Protein AF-A0A554LW97-F1 (afdb_monomer)

Nearest PDB structures (foldseek):
  8uhw-assembly1_A  TM=5.995E-01  e=1.700E+00  Acetivibrio thermocellus DSM 1313
  7yfi-assembly1_D  TM=5.206E-01  e=1.316E+00  Rattus norvegicus
  9ari-assembly1_A  TM=4.790E-01  e=2.837E+00  Rattus norvegicus
  3ua4-assembly1_B  TM=4.456E-01  e=4.441E+00  Caenorhabditis elegans
  7cfy-assembly2_C  TM=2.810E-01  e=2.060E+00  Escherichia coli K-12

Structure (mmCIF, N/CA/C/O backbone):
data_AF-A0A554LW97-F1
#
_entry.id   AF-A0A554LW97-F1
#
loop_
_atom_site.group_PDB
_atom_site.id
_atom_site.type_symbol
_atom_site.label_atom_id
_atom_site.label_alt_id
_atom_site.label_comp_id
_atom_site.label_asym_id
_atom_site.label_entity_id
_atom_site.label_seq_id
_atom_site.pdbx_PDB_ins_code
_atom_site.Cartn_x
_atom_site.Cartn_y
_atom_site.Cartn_z
_atom_site.occupancy
_atom_site.B_iso_or_equiv
_atom_site.auth_seq_id
_atom_site.auth_comp_id
_atom_site.auth_asym_id
_atom_site.auth_atom_id
_atom_site.pdbx_PDB_model_num
ATOM 1 N N . MET A 1 1 ? 2.310 10.491 23.847 1.00 55.28 1 MET A N 1
ATOM 2 C CA . MET A 1 1 ? 1.469 9.329 23.432 1.00 55.28 1 MET A CA 1
ATOM 3 C C . MET A 1 1 ? 0.421 9.757 22.395 1.00 55.28 1 MET A C 1
ATOM 5 O O . MET A 1 1 ? 0.056 10.921 22.386 1.00 55.28 1 MET A O 1
ATOM 9 N N . LEU A 1 2 ? -0.117 8.855 21.552 1.00 64.69 2 LEU A N 1
ATOM 10 C CA . LEU A 1 2 ? -1.216 9.174 20.601 1.00 64.69 2 LEU A CA 1
ATOM 11 C C . LEU A 1 2 ? -2.469 9.752 21.293 1.00 64.69 2 LEU A C 1
ATOM 13 O O . LEU A 1 2 ? -3.159 10.603 20.734 1.00 64.69 2 LEU A O 1
ATOM 17 N N . THR A 1 3 ? -2.704 9.355 22.542 1.00 68.50 3 THR A N 1
ATOM 18 C CA . THR A 1 3 ? -3.753 9.893 23.417 1.00 68.50 3 THR A CA 1
ATOM 19 C C . THR A 1 3 ? -3.614 11.396 23.675 1.00 68.50 3 THR A C 1
ATOM 21 O O . THR A 1 3 ? -4.622 12.094 23.717 1.00 68.50 3 THR A O 1
ATOM 24 N N . GLU A 1 4 ? -2.392 11.934 23.744 1.00 66.50 4 GLU A N 1
ATOM 25 C CA . GLU A 1 4 ? -2.135 13.382 23.885 1.00 66.50 4 GLU A CA 1
ATOM 26 C C . GLU A 1 4 ? -2.508 14.169 22.618 1.00 66.50 4 GLU A C 1
ATOM 28 O O . GLU A 1 4 ? -2.699 15.383 22.657 1.00 66.50 4 GLU A O 1
ATOM 33 N N . LEU A 1 5 ? -2.651 13.482 21.481 1.00 64.06 5 LEU A N 1
ATOM 34 C CA . LEU A 1 5 ? -3.108 14.063 20.218 1.00 64.06 5 LEU A CA 1
ATOM 35 C C . LEU A 1 5 ? -4.629 13.947 20.036 1.00 64.06 5 LEU A C 1
ATOM 37 O O . LEU A 1 5 ? -5.134 14.303 18.973 1.00 64.06 5 LEU A O 1
ATOM 41 N N . GLY A 1 6 ? -5.355 13.469 21.054 1.00 62.66 6 GLY A N 1
ATOM 42 C CA . GLY A 1 6 ? -6.798 13.225 20.987 1.00 62.66 6 GLY A CA 1
ATOM 43 C C . GLY A 1 6 ? -7.167 11.969 20.194 1.00 62.66 6 GLY A C 1
ATOM 4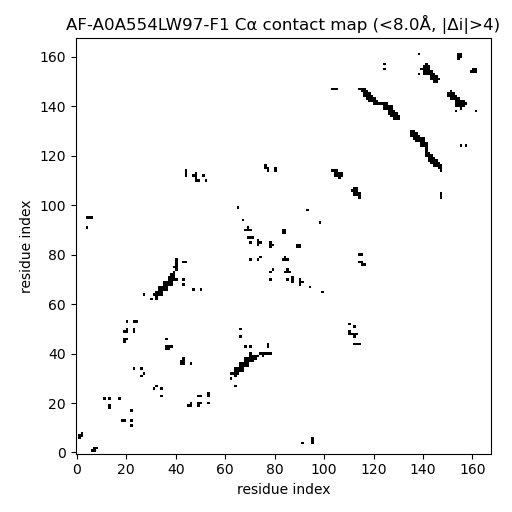4 O O . GLY A 1 6 ? -8.323 11.800 19.814 1.00 62.66 6 GLY A O 1
ATOM 45 N N . ILE A 1 7 ? -6.196 11.090 19.926 1.00 66.94 7 ILE A N 1
ATOM 46 C CA . ILE A 1 7 ? -6.413 9.825 19.226 1.00 66.94 7 ILE A CA 1
ATOM 47 C C . ILE A 1 7 ? -6.597 8.741 20.292 1.00 66.94 7 ILE A C 1
ATOM 49 O O . ILE A 1 7 ? -5.629 8.225 20.851 1.00 66.94 7 ILE A O 1
ATOM 53 N N . ALA A 1 8 ? -7.856 8.431 20.601 1.00 70.12 8 ALA A N 1
ATOM 54 C CA . ALA A 1 8 ? -8.219 7.280 21.421 1.00 70.12 8 ALA A CA 1
ATOM 55 C C . ALA A 1 8 ? -8.218 6.014 20.553 1.00 70.12 8 ALA A C 1
ATOM 57 O O . ALA A 1 8 ? -8.788 6.011 19.461 1.00 70.12 8 ALA A O 1
ATOM 58 N N . GLY A 1 9 ? -7.579 4.944 21.024 1.00 76.50 9 GLY A N 1
ATOM 59 C CA . GLY A 1 9 ? -7.488 3.699 20.271 1.00 76.50 9 GLY A CA 1
ATOM 60 C C . GLY A 1 9 ? -6.812 2.573 21.042 1.00 76.50 9 GLY A C 1
ATOM 61 O O . GLY A 1 9 ? -6.309 2.764 22.148 1.00 76.50 9 GLY A O 1
ATOM 62 N N . GLU A 1 10 ? -6.821 1.395 20.431 1.00 84.81 10 GLU A N 1
ATOM 63 C CA . GLU A 1 10 ? -6.145 0.196 20.917 1.00 84.81 10 GLU A CA 1
ATOM 64 C C . GLU A 1 10 ? -4.812 0.035 20.178 1.00 84.81 10 GLU A C 1
ATOM 66 O O . GLU A 1 10 ? -4.755 0.154 18.953 1.00 84.81 10 GLU A O 1
ATOM 71 N N . THR A 1 11 ? -3.737 -0.250 20.914 1.00 88.19 11 THR A N 1
ATOM 72 C CA . THR A 1 11 ? -2.445 -0.598 20.315 1.00 88.19 11 THR A CA 1
ATOM 73 C C . THR A 1 11 ? -2.316 -2.111 20.275 1.00 88.19 11 THR A C 1
ATOM 75 O O . THR A 1 11 ? -2.359 -2.770 21.313 1.00 88.19 11 THR A O 1
ATOM 78 N N . VAL A 1 12 ? -2.108 -2.656 19.081 1.00 89.38 12 VAL A N 1
ATOM 79 C CA . VAL A 1 12 ? -1.902 -4.089 18.858 1.00 89.38 12 VAL A CA 1
ATOM 80 C C . VAL A 1 12 ? -0.618 -4.312 18.073 1.00 89.38 12 VAL A C 1
ATOM 82 O O . VAL A 1 12 ? -0.265 -3.510 17.212 1.00 89.38 12 VAL A O 1
ATOM 85 N N . ASN A 1 13 ? 0.070 -5.417 18.356 1.00 89.19 13 ASN A N 1
ATOM 86 C CA . ASN A 1 13 ? 1.248 -5.838 17.607 1.00 89.19 13 ASN A CA 1
ATOM 87 C C . ASN A 1 13 ? 0.942 -7.144 16.86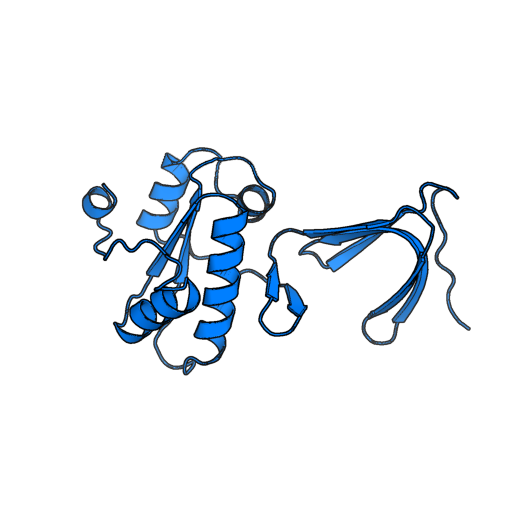3 1.00 89.19 13 ASN A C 1
ATOM 89 O O . ASN A 1 13 ? 0.429 -8.081 17.485 1.00 89.19 13 ASN A O 1
ATOM 93 N N . PRO A 1 14 ? 1.255 -7.240 15.559 1.00 89.25 14 PRO A N 1
ATOM 94 C CA . PRO A 1 14 ? 1.126 -8.492 14.832 1.00 89.25 14 PRO A CA 1
ATOM 95 C C . PRO A 1 14 ? 2.121 -9.527 15.364 1.00 89.25 14 PRO A C 1
ATOM 97 O O . PRO A 1 14 ? 3.234 -9.204 15.777 1.00 89.25 14 PRO A O 1
ATOM 100 N N . SER A 1 15 ? 1.722 -10.791 15.321 1.00 90.25 15 SER A N 1
ATOM 101 C CA . SER A 1 15 ? 2.536 -11.937 15.728 1.00 90.25 15 SER A CA 1
ATOM 102 C C . SER A 1 15 ? 2.237 -13.134 14.821 1.00 90.25 15 SER A C 1
ATOM 104 O O . SER A 1 15 ? 1.254 -13.099 14.081 1.00 90.25 15 SER A O 1
ATOM 106 N N 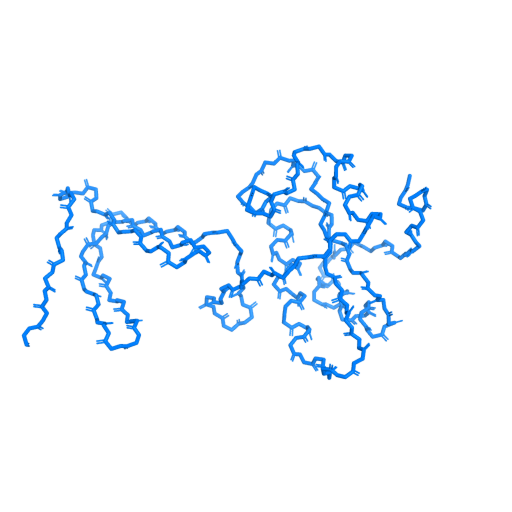. PRO A 1 16 ? 3.018 -14.225 14.873 1.00 84.75 16 PRO A N 1
ATOM 107 C CA . PRO A 1 16 ? 2.676 -15.444 14.138 1.00 84.75 16 PRO A CA 1
ATOM 108 C C . PRO A 1 16 ? 1.274 -15.990 14.459 1.00 84.75 16 PRO A C 1
ATOM 110 O O . PRO A 1 16 ? 0.665 -16.622 13.608 1.00 84.75 16 PRO A O 1
ATOM 113 N N . ALA A 1 17 ? 0.756 -15.720 15.663 1.00 85.88 17 ALA A N 1
ATOM 114 C CA . ALA A 1 17 ? -0.574 -16.144 16.100 1.00 85.88 17 ALA A CA 1
ATOM 115 C C . ALA A 1 17 ? -1.693 -15.132 15.786 1.00 85.88 17 ALA A C 1
ATOM 117 O O . ALA A 1 17 ? -2.861 -15.454 15.976 1.00 85.88 17 ALA A O 1
ATOM 118 N N . ARG A 1 18 ? -1.349 -13.899 15.381 1.00 87.50 18 ARG A N 1
ATOM 119 C CA . ARG A 1 18 ? -2.302 -12.842 15.003 1.00 87.50 18 ARG A CA 1
ATOM 120 C C . ARG A 1 18 ? -1.740 -12.015 13.864 1.00 87.50 18 ARG A C 1
ATOM 122 O O . ARG A 1 18 ? -0.852 -11.179 14.060 1.00 87.50 18 ARG A O 1
ATOM 129 N N . THR A 1 19 ? -2.261 -12.269 12.679 1.00 91.12 19 THR A N 1
ATOM 130 C CA . THR A 1 19 ? -1.820 -11.631 11.445 1.00 91.12 19 THR A CA 1
ATOM 131 C C . THR A 1 19 ? -2.300 -10.183 11.351 1.00 91.12 19 THR A C 1
ATOM 133 O O . THR A 1 19 ? -3.189 -9.738 12.074 1.00 91.12 19 THR A O 1
ATOM 136 N N . VAL A 1 20 ? -1.683 -9.422 10.447 1.00 91.25 20 VAL A N 1
ATOM 137 C CA . VAL A 1 20 ? -2.066 -8.027 10.189 1.00 91.25 20 VAL A CA 1
ATOM 138 C C . VAL A 1 20 ? -3.502 -7.953 9.662 1.00 91.25 20 VAL A C 1
ATOM 140 O O . VAL A 1 20 ? -4.273 -7.117 10.118 1.00 91.25 20 VAL A O 1
ATOM 143 N N . ASP A 1 21 ? -3.872 -8.859 8.760 1.00 89.62 21 ASP A N 1
ATOM 144 C CA . ASP A 1 21 ? -5.208 -8.969 8.175 1.00 89.62 21 ASP A CA 1
ATOM 145 C C . ASP A 1 21 ? -6.290 -9.190 9.243 1.00 89.62 21 ASP A C 1
ATOM 147 O O . ASP A 1 21 ? -7.286 -8.467 9.268 1.00 89.62 21 ASP A O 1
ATOM 151 N N . GLU A 1 22 ? -6.062 -10.115 10.181 1.00 89.38 22 GLU A N 1
ATOM 152 C CA . GLU A 1 22 ? -6.986 -10.379 11.293 1.00 89.38 22 GLU A CA 1
ATOM 153 C C . GLU A 1 22 ? -7.140 -9.167 12.215 1.00 89.38 22 GLU A C 1
ATOM 155 O O . GLU A 1 22 ? -8.254 -8.814 12.597 1.00 89.38 22 GLU A O 1
ATOM 160 N N . LEU A 1 23 ? -6.035 -8.501 12.565 1.00 92.12 23 LEU A N 1
ATOM 161 C CA . LEU A 1 23 ? -6.071 -7.327 13.441 1.00 92.12 23 LEU A CA 1
ATOM 162 C C . LEU A 1 23 ? -6.831 -6.159 12.802 1.00 92.12 23 LEU A C 1
ATOM 164 O O . LEU A 1 23 ? -7.585 -5.467 13.488 1.00 92.12 23 LEU A O 1
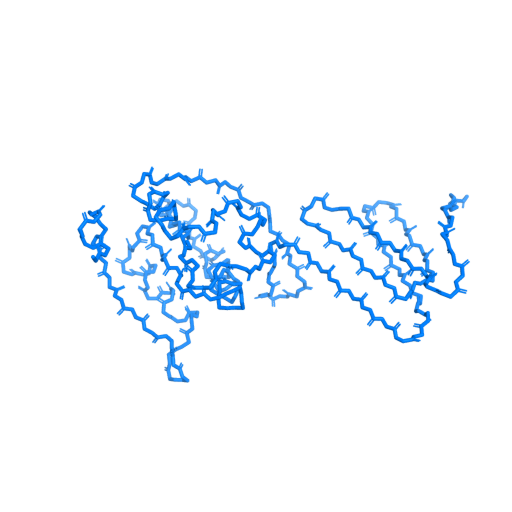ATOM 168 N N . ILE A 1 24 ? -6.663 -5.955 11.493 1.00 90.81 24 ILE A N 1
ATOM 169 C CA . ILE A 1 24 ? -7.415 -4.947 10.741 1.00 90.81 24 ILE A CA 1
ATOM 170 C C . ILE A 1 24 ? -8.900 -5.307 10.697 1.00 90.81 24 ILE A C 1
ATOM 172 O O . ILE A 1 24 ? -9.725 -4.436 10.969 1.00 90.81 24 ILE A O 1
ATOM 176 N N . GLY A 1 25 ? -9.234 -6.569 10.403 1.00 88.81 25 GLY A N 1
ATOM 177 C CA . GLY A 1 25 ? -10.615 -7.060 10.404 1.00 88.81 25 GLY A CA 1
ATOM 178 C C . GLY A 1 25 ? -11.309 -6.803 11.738 1.00 88.81 25 GLY A C 1
ATOM 179 O O . GLY A 1 25 ? -12.335 -6.136 11.774 1.00 88.81 25 GLY A O 1
ATOM 180 N N . ILE A 1 26 ? -10.672 -7.188 12.848 1.00 89.31 26 ILE A N 1
ATOM 181 C CA . ILE A 1 26 ? -11.185 -6.929 14.201 1.00 89.31 26 ILE A CA 1
ATOM 182 C C . ILE A 1 26 ? -11.405 -5.429 14.438 1.00 89.31 26 ILE A C 1
ATOM 184 O O . ILE A 1 26 ? -12.403 -5.039 15.040 1.00 89.31 26 ILE A O 1
ATOM 188 N N . GLY A 1 27 ? -10.473 -4.575 14.007 1.00 88.50 27 GLY A N 1
ATOM 189 C CA . GLY A 1 27 ? -10.601 -3.128 14.182 1.00 88.50 27 GLY A CA 1
ATOM 190 C C . GLY A 1 27 ? -11.777 -2.532 13.405 1.00 88.50 27 GLY A C 1
ATOM 191 O O . GLY A 1 27 ? -12.498 -1.680 13.924 1.00 88.50 27 GLY A O 1
ATOM 192 N N . ILE A 1 28 ? -11.985 -3.007 12.180 1.00 87.31 28 ILE A N 1
ATOM 193 C CA . ILE A 1 28 ? -13.112 -2.626 11.328 1.00 87.31 28 ILE A CA 1
ATOM 194 C C . ILE A 1 28 ? -14.434 -3.116 11.936 1.00 87.31 28 ILE A C 1
ATOM 196 O O . ILE A 1 28 ? -15.352 -2.313 12.093 1.00 87.31 28 ILE A O 1
ATOM 200 N N . ASP A 1 29 ? -14.505 -4.376 12.371 1.00 86.56 29 ASP A N 1
ATOM 201 C CA . ASP A 1 29 ? -15.697 -4.974 12.990 1.00 86.56 29 ASP A CA 1
ATOM 202 C C . ASP A 1 29 ? -16.080 -4.276 14.305 1.00 86.56 29 ASP A C 1
ATOM 204 O O . ASP A 1 29 ? -17.258 -4.077 14.601 1.00 86.56 29 ASP A O 1
ATOM 208 N N . LYS A 1 30 ? -15.082 -3.832 15.081 1.00 87.62 30 LYS A N 1
ATOM 209 C CA . LYS A 1 30 ? -15.273 -2.989 16.275 1.00 87.62 30 LYS A CA 1
ATOM 210 C C . LYS A 1 30 ? -15.775 -1.575 15.948 1.00 87.62 30 LYS A C 1
ATOM 212 O O . LYS A 1 30 ? -16.106 -0.824 16.864 1.00 87.62 30 LYS A O 1
ATOM 217 N N . GLY A 1 31 ? -15.816 -1.186 14.674 1.00 84.88 31 GLY A N 1
ATOM 218 C CA . GLY A 1 31 ? -16.277 0.123 14.225 1.00 84.88 31 GLY A CA 1
ATOM 219 C C . GLY A 1 31 ? -15.231 1.231 14.3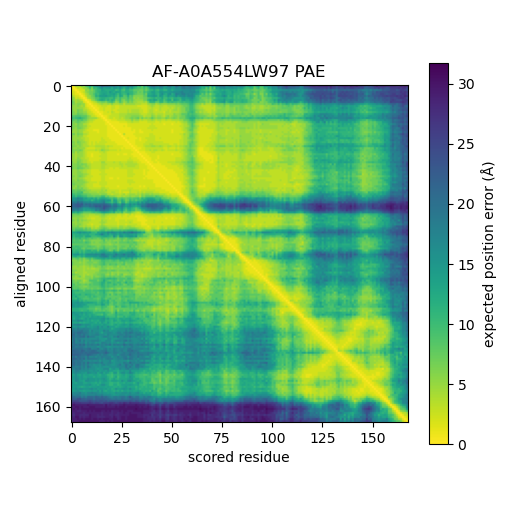42 1.00 84.88 31 GLY A C 1
ATOM 220 O O . GLY A 1 31 ? -15.598 2.405 14.442 1.00 84.88 31 GLY A O 1
ATOM 221 N N . TYR A 1 32 ? -13.932 0.907 14.338 1.00 85.94 32 TYR A N 1
ATOM 222 C CA . TYR A 1 32 ? -12.907 1.947 14.330 1.00 85.94 32 TYR A CA 1
ATOM 223 C C . TYR A 1 32 ? -12.932 2.744 13.024 1.00 85.94 32 TYR A C 1
ATOM 225 O O . TYR A 1 32 ? -12.861 2.206 11.918 1.00 85.94 32 TYR A O 1
ATOM 233 N N . SER A 1 33 ? -12.965 4.073 13.159 1.00 83.44 33 SER A N 1
ATOM 234 C CA . SER A 1 33 ? -12.941 4.990 12.015 1.00 83.44 33 SER A CA 1
ATOM 235 C C . SER A 1 33 ? -11.557 5.120 11.381 1.00 83.44 33 SER A C 1
ATOM 237 O O . SER A 1 33 ? -11.422 5.665 10.288 1.00 83.44 33 SER A O 1
ATOM 239 N N . THR A 1 34 ? -10.503 4.713 12.087 1.00 86.06 34 THR A N 1
ATOM 240 C CA . THR A 1 34 ? -9.118 4.922 11.663 1.00 86.06 34 THR A CA 1
ATOM 241 C C . THR A 1 34 ? -8.254 3.765 12.131 1.00 86.06 34 THR A C 1
ATOM 243 O O . THR A 1 34 ? -8.176 3.493 13.325 1.00 86.06 34 THR A O 1
ATOM 246 N N . ILE A 1 35 ? -7.576 3.124 11.186 1.00 89.44 35 ILE A N 1
ATOM 247 C CA . ILE A 1 35 ? -6.519 2.152 11.452 1.00 89.44 35 ILE A CA 1
ATOM 248 C C . ILE A 1 35 ? -5.189 2.865 11.234 1.00 89.44 35 ILE A C 1
ATOM 250 O O . ILE A 1 35 ? -5.025 3.556 10.232 1.00 89.44 35 ILE A O 1
ATOM 254 N N . VAL A 1 36 ? -4.242 2.729 12.160 1.00 88.69 36 VAL A N 1
ATOM 255 C CA . VAL A 1 36 ? -2.925 3.367 12.046 1.00 88.69 36 VAL A CA 1
ATOM 256 C C . VAL A 1 36 ? -1.843 2.300 12.019 1.00 88.69 36 VAL A C 1
ATOM 258 O O . VAL A 1 36 ? -1.712 1.519 12.956 1.00 88.69 36 VAL A O 1
ATOM 261 N N . ALA A 1 37 ? -1.058 2.281 10.946 1.00 89.38 37 ALA A N 1
ATOM 262 C CA . ALA A 1 37 ? 0.098 1.410 10.802 1.00 89.38 37 ALA A CA 1
ATOM 263 C C . ALA A 1 37 ? 1.361 2.155 11.243 1.00 89.38 37 ALA A C 1
ATOM 265 O O . ALA A 1 37 ? 1.664 3.213 10.694 1.00 89.38 37 ALA A O 1
ATOM 266 N N . ALA A 1 38 ? 2.116 1.603 12.192 1.00 88.06 38 ALA A N 1
ATOM 267 C CA . ALA A 1 38 ? 3.400 2.157 12.614 1.00 88.06 38 ALA A CA 1
ATOM 268 C C . ALA A 1 38 ? 4.535 1.193 12.249 1.00 88.06 38 ALA A C 1
ATOM 270 O O . ALA A 1 38 ? 4.539 0.050 12.698 1.00 88.06 38 ALA A O 1
ATOM 271 N N . GLY A 1 39 ? 5.486 1.617 11.415 1.00 87.25 39 GLY A N 1
ATOM 272 C CA . GLY A 1 39 ? 6.542 0.716 10.948 1.00 87.25 39 GLY A CA 1
ATOM 273 C C . GLY A 1 39 ? 7.433 1.271 9.843 1.00 87.25 39 GLY A C 1
ATOM 274 O O . GLY A 1 39 ? 7.440 2.467 9.567 1.00 87.25 39 GLY A O 1
ATOM 275 N N . ASN A 1 40 ? 8.211 0.379 9.231 1.00 85.81 40 ASN A N 1
ATOM 276 C CA . ASN A 1 40 ? 8.995 0.645 8.021 1.00 85.81 40 ASN A CA 1
ATOM 277 C C . ASN A 1 40 ? 8.167 0.369 6.753 1.00 85.81 40 ASN A C 1
ATOM 279 O O . ASN A 1 40 ? 7.102 -0.241 6.835 1.00 85.81 40 ASN A O 1
ATOM 283 N N . ASP A 1 41 ? 8.680 0.740 5.578 1.00 83.19 41 ASP A N 1
ATOM 284 C CA . ASP A 1 41 ? 8.011 0.541 4.280 1.00 83.19 41 ASP A CA 1
ATOM 285 C C . ASP A 1 41 ? 7.430 -0.864 4.082 1.00 83.19 41 ASP A C 1
ATOM 287 O O . ASP A 1 41 ? 6.300 -1.009 3.620 1.00 83.19 41 ASP A O 1
ATOM 291 N N . HIS A 1 42 ? 8.168 -1.908 4.471 1.00 84.94 42 HIS A N 1
ATOM 292 C CA . HIS A 1 42 ? 7.688 -3.283 4.345 1.00 84.94 42 HIS A CA 1
ATOM 293 C C . HIS A 1 42 ? 6.426 -3.526 5.182 1.00 84.94 42 HIS A C 1
ATOM 295 O O . HIS A 1 42 ? 5.436 -4.067 4.683 1.00 84.94 42 HIS A O 1
ATOM 301 N N . HIS A 1 43 ? 6.443 -3.104 6.449 1.00 88.00 43 HIS A N 1
ATOM 302 C CA . HIS A 1 43 ? 5.292 -3.230 7.332 1.00 88.00 43 HIS A CA 1
ATOM 303 C C . HIS A 1 43 ? 4.118 -2.367 6.855 1.00 88.00 43 HIS A C 1
ATOM 305 O O . HIS A 1 43 ? 2.995 -2.861 6.781 1.00 88.00 43 HIS A O 1
ATOM 311 N N . LEU A 1 44 ? 4.369 -1.113 6.469 1.00 87.50 44 LEU A N 1
ATOM 312 C CA . LEU A 1 44 ? 3.327 -0.208 5.981 1.00 87.50 44 LEU A CA 1
ATOM 313 C C . LEU A 1 44 ? 2.668 -0.755 4.705 1.00 87.50 44 LEU A C 1
ATOM 315 O O . LEU A 1 44 ? 1.442 -0.758 4.622 1.00 87.50 44 LEU A O 1
ATOM 319 N N . ASN A 1 45 ? 3.443 -1.292 3.755 1.00 86.00 45 ASN A N 1
ATOM 320 C CA . ASN A 1 45 ? 2.902 -1.870 2.521 1.00 86.00 45 ASN A CA 1
ATOM 321 C C . ASN A 1 45 ? 2.087 -3.145 2.783 1.00 86.00 45 ASN A C 1
ATOM 323 O O . ASN A 1 45 ? 1.047 -3.362 2.155 1.00 86.00 45 ASN A O 1
ATOM 327 N N . LYS A 1 46 ? 2.526 -3.982 3.735 1.00 88.38 46 LYS A N 1
ATOM 328 C CA . LYS A 1 46 ? 1.767 -5.162 4.168 1.00 88.38 46 LYS A CA 1
ATOM 329 C C . LYS A 1 46 ? 0.429 -4.756 4.784 1.00 88.38 46 LYS A C 1
ATOM 331 O O . LYS A 1 46 ? -0.606 -5.279 4.382 1.00 88.38 46 LYS A O 1
ATOM 336 N N . THR A 1 47 ? 0.444 -3.799 5.709 1.00 90.06 47 THR A N 1
ATOM 337 C CA . THR A 1 47 ? -0.763 -3.290 6.373 1.00 90.06 47 THR A CA 1
ATOM 338 C C . THR A 1 47 ? -1.702 -2.606 5.391 1.00 90.06 47 THR A C 1
ATOM 340 O O . THR A 1 47 ? -2.908 -2.820 5.446 1.00 90.06 47 THR A O 1
ATOM 343 N N . PHE A 1 48 ? -1.160 -1.859 4.433 1.00 88.38 48 PHE A N 1
ATOM 344 C CA . PHE A 1 48 ? -1.928 -1.283 3.339 1.00 88.38 48 PHE A CA 1
ATOM 345 C C . PHE A 1 48 ? -2.601 -2.347 2.467 1.00 88.38 48 PHE A C 1
ATOM 347 O O . PHE A 1 48 ? -3.796 -2.249 2.197 1.00 88.38 48 PHE A O 1
ATOM 354 N N . SER A 1 49 ? -1.861 -3.382 2.060 1.00 87.00 49 SER A N 1
ATOM 355 C CA . SER A 1 49 ? -2.417 -4.468 1.248 1.00 87.00 49 SER A CA 1
ATOM 356 C C . SER A 1 49 ? -3.543 -5.192 1.985 1.00 87.00 49 SER A C 1
ATOM 358 O O . SER A 1 49 ? -4.618 -5.385 1.422 1.00 87.00 49 SER A O 1
ATOM 360 N N . ALA A 1 50 ? -3.319 -5.523 3.258 1.00 88.81 50 ALA A N 1
ATOM 361 C CA . ALA A 1 50 ? -4.314 -6.146 4.123 1.00 88.81 50 ALA A CA 1
ATOM 362 C C . ALA A 1 50 ? -5.560 -5.258 4.285 1.00 88.81 50 ALA A C 1
ATOM 364 O O . ALA A 1 50 ? -6.682 -5.712 4.072 1.00 88.81 50 ALA A O 1
ATOM 365 N N . PHE A 1 51 ? -5.373 -3.962 4.554 1.00 88.56 51 PHE A N 1
ATOM 366 C CA . PHE A 1 51 ? -6.464 -2.993 4.643 1.00 88.56 51 PHE A CA 1
ATOM 367 C C . PHE A 1 51 ? -7.281 -2.919 3.351 1.00 88.56 51 PHE A C 1
ATOM 369 O O . PHE A 1 51 ? -8.508 -2.982 3.401 1.00 88.56 51 PHE A O 1
ATOM 376 N N . ALA A 1 52 ? -6.619 -2.830 2.195 1.00 84.62 52 ALA A N 1
ATOM 377 C CA . ALA A 1 52 ? -7.277 -2.814 0.894 1.00 84.62 52 ALA A CA 1
ATOM 378 C C . ALA A 1 52 ? -8.066 -4.106 0.619 1.00 84.62 52 ALA A C 1
ATOM 380 O O . ALA A 1 52 ? -9.131 -4.046 0.010 1.00 84.62 52 ALA A O 1
ATOM 381 N N . ASN A 1 53 ? -7.587 -5.263 1.079 1.00 84.88 53 ASN A N 1
ATOM 382 C CA . ASN A 1 53 ? -8.289 -6.538 0.913 1.00 84.88 53 ASN A CA 1
ATOM 383 C C . ASN A 1 53 ? -9.528 -6.639 1.798 1.00 84.88 53 ASN A C 1
ATOM 385 O O . ASN A 1 53 ? -10.599 -6.990 1.310 1.00 84.88 53 ASN A O 1
ATOM 389 N N . VAL A 1 54 ? -9.395 -6.302 3.081 1.00 83.31 54 VAL A N 1
ATOM 390 C CA . VAL A 1 54 ? -10.507 -6.367 4.038 1.00 83.31 54 VAL A CA 1
ATOM 391 C C . VAL A 1 54 ? -11.575 -5.328 3.685 1.00 83.31 54 VAL A C 1
ATOM 393 O O . VAL A 1 54 ? -12.763 -5.641 3.655 1.00 83.31 54 VAL A O 1
ATOM 396 N N . SER A 1 55 ? -11.159 -4.115 3.314 1.00 77.25 55 SER A N 1
ATOM 397 C CA . SER A 1 55 ? -12.081 -3.010 3.021 1.00 77.25 55 SER A CA 1
ATOM 398 C C . SER A 1 55 ? -12.874 -3.195 1.726 1.00 77.25 55 SER A C 1
ATOM 400 O O . SER A 1 55 ? -13.964 -2.646 1.606 1.00 77.25 55 SER A O 1
ATOM 402 N N . LYS A 1 56 ? -12.379 -3.984 0.758 1.00 73.12 56 LYS A N 1
ATOM 403 C CA . LYS A 1 56 ? -13.118 -4.304 -0.481 1.00 73.12 56 LYS A CA 1
ATOM 404 C C . LYS A 1 56 ? -14.433 -5.043 -0.229 1.00 73.12 56 LYS A C 1
ATOM 406 O O . LYS A 1 56 ? -15.339 -4.942 -1.048 1.00 73.12 56 LYS A O 1
ATOM 411 N N . ASN A 1 57 ? -14.527 -5.769 0.883 1.00 65.31 57 ASN A N 1
ATOM 412 C CA . ASN A 1 57 ? -15.702 -6.561 1.241 1.00 65.31 57 ASN A CA 1
ATOM 413 C C . ASN A 1 57 ? -16.671 -5.809 2.166 1.00 65.31 57 ASN A C 1
ATOM 415 O O . ASN A 1 57 ? -17.688 -6.372 2.569 1.00 65.31 57 ASN A O 1
ATOM 419 N N . LEU A 1 58 ? -16.374 -4.552 2.513 1.00 62.88 58 LEU A N 1
ATOM 420 C CA . LEU A 1 58 ? -17.249 -3.751 3.359 1.00 62.88 58 LEU A CA 1
ATOM 421 C C . LEU A 1 58 ? -18.416 -3.168 2.549 1.00 62.88 58 LEU A C 1
ATOM 423 O O . LEU A 1 58 ? -18.200 -2.632 1.457 1.00 62.88 58 LEU A O 1
ATOM 427 N N . PRO A 1 59 ? -19.653 -3.204 3.079 1.00 52.59 59 PRO A N 1
ATOM 428 C CA . PRO A 1 59 ? -20.767 -2.512 2.459 1.00 52.59 59 PRO A CA 1
ATOM 429 C C . PRO A 1 59 ? -20.461 -1.014 2.380 1.00 52.59 59 PRO A C 1
ATOM 431 O O . PRO A 1 59 ? -20.178 -0.351 3.375 1.00 52.59 59 PRO A O 1
ATOM 434 N N . THR A 1 60 ? -20.550 -0.469 1.167 1.00 52.72 60 THR A N 1
ATOM 435 C CA . THR A 1 60 ? -20.212 0.920 0.804 1.00 52.72 60 THR A CA 1
ATOM 436 C C . THR A 1 60 ? -21.066 1.968 1.538 1.00 52.72 60 THR A C 1
ATOM 438 O O . THR A 1 60 ? -20.806 3.169 1.452 1.00 52.72 60 THR A O 1
ATOM 441 N N . ALA A 1 61 ? -22.091 1.529 2.269 1.00 42.88 61 ALA A N 1
ATOM 442 C CA . ALA A 1 61 ? -23.038 2.360 2.988 1.00 42.88 61 ALA A CA 1
ATOM 443 C C . ALA A 1 61 ? -22.624 2.542 4.461 1.00 42.88 61 ALA A C 1
ATOM 445 O O . ALA A 1 61 ? -23.086 1.830 5.346 1.00 42.88 61 ALA A O 1
ATOM 446 N N . GLY A 1 62 ? -21.780 3.544 4.731 1.00 50.28 62 GLY A N 1
ATOM 447 C CA . GLY A 1 62 ? -21.765 4.230 6.033 1.00 50.28 62 GLY A CA 1
ATOM 448 C C . GLY A 1 62 ? -20.469 4.180 6.846 1.00 50.28 62 GLY A C 1
ATOM 449 O O . GLY A 1 62 ? -20.218 5.118 7.600 1.00 50.28 62 GLY A O 1
ATOM 450 N N . GLN A 1 63 ? -19.604 3.178 6.672 1.00 57.47 63 GLN A N 1
ATOM 451 C CA . GLN A 1 63 ? -18.313 3.112 7.373 1.00 57.47 63 GLN A CA 1
ATOM 452 C C . GLN A 1 63 ? -17.153 3.436 6.429 1.00 57.47 63 GLN A C 1
ATOM 454 O O . GLN A 1 63 ? -16.623 2.581 5.727 1.00 57.47 63 GLN A O 1
ATOM 459 N N . LYS A 1 64 ? -16.732 4.706 6.425 1.00 71.56 64 LYS A N 1
ATOM 460 C CA . LYS A 1 64 ? -15.446 5.108 5.843 1.00 71.56 64 LYS A CA 1
ATOM 461 C C . LYS A 1 64 ? -14.356 4.947 6.898 1.00 71.56 64 LYS A C 1
ATOM 463 O O . LYS A 1 64 ? -14.013 5.908 7.586 1.00 71.56 64 LYS A O 1
ATOM 468 N N . THR A 1 65 ? -13.830 3.735 7.043 1.00 83.00 65 THR A N 1
ATOM 469 C CA . THR A 1 65 ? -12.577 3.538 7.777 1.00 83.00 65 THR A CA 1
ATOM 470 C C . THR A 1 65 ? -11.433 4.071 6.921 1.00 83.00 65 THR A C 1
ATOM 472 O O . THR A 1 65 ? -11.373 3.810 5.722 1.00 83.00 65 THR A O 1
ATOM 475 N N . VAL A 1 66 ? -10.537 4.851 7.522 1.00 84.94 66 VAL A N 1
ATOM 476 C CA . VAL A 1 66 ? -9.344 5.375 6.844 1.00 84.94 66 VAL A CA 1
ATOM 477 C C . VAL A 1 66 ? -8.083 4.711 7.384 1.00 84.94 66 VAL A C 1
ATOM 479 O O . VAL A 1 66 ? -8.029 4.318 8.551 1.00 84.94 66 VAL A O 1
ATOM 482 N N . LEU A 1 67 ? -7.057 4.616 6.541 1.00 87.06 67 LEU A N 1
ATOM 483 C CA . LEU A 1 67 ? -5.741 4.120 6.925 1.00 87.06 67 LEU A CA 1
ATOM 484 C C . LEU A 1 67 ? -4.777 5.294 7.122 1.00 87.06 67 LEU A C 1
ATOM 486 O O . LEU A 1 67 ? -4.639 6.153 6.253 1.00 87.06 67 LEU A O 1
ATOM 490 N N . GLY A 1 68 ? -4.114 5.321 8.271 1.00 86.44 68 GLY A N 1
ATOM 491 C CA . GLY A 1 68 ? -3.036 6.244 8.599 1.00 86.44 68 GLY A CA 1
ATOM 492 C C . GLY A 1 68 ? -1.698 5.523 8.730 1.00 86.44 68 GLY A C 1
ATOM 493 O O . GLY A 1 68 ? -1.650 4.330 9.030 1.00 86.44 68 GLY A O 1
ATOM 494 N N . PHE A 1 69 ? -0.605 6.261 8.548 1.00 85.44 69 PHE A N 1
ATOM 495 C CA . PHE A 1 69 ? 0.752 5.727 8.633 1.00 85.44 69 PHE A CA 1
ATOM 496 C C . PHE A 1 69 ? 1.610 6.551 9.600 1.00 85.44 69 PHE A C 1
ATOM 498 O O . PHE A 1 69 ? 1.522 7.778 9.632 1.00 85.44 69 PHE A O 1
ATOM 505 N N . ILE A 1 70 ? 2.448 5.862 10.373 1.00 85.38 70 ILE A N 1
ATOM 506 C CA . ILE A 1 70 ? 3.495 6.429 11.225 1.00 85.38 70 ILE A CA 1
ATOM 507 C C . ILE A 1 70 ? 4.816 5.749 10.837 1.00 85.38 70 ILE A C 1
ATOM 509 O O . ILE A 1 70 ? 5.050 4.598 11.221 1.00 85.38 70 ILE A O 1
ATOM 513 N N . PRO A 1 71 ? 5.689 6.410 10.065 1.00 82.62 71 PRO A N 1
ATOM 514 C CA . PRO A 1 71 ? 6.984 5.840 9.729 1.00 82.62 71 PRO A CA 1
ATOM 515 C C . PRO A 1 71 ? 7.894 5.823 10.964 1.00 82.62 71 PRO A C 1
ATOM 517 O O . PRO A 1 71 ? 8.110 6.856 11.592 1.00 82.62 71 PRO A O 1
ATOM 520 N N . ILE A 1 72 ? 8.423 4.648 11.323 1.00 81.44 72 ILE A N 1
ATOM 521 C CA . ILE A 1 72 ? 9.379 4.496 12.442 1.00 81.44 72 ILE A CA 1
ATOM 522 C C . ILE A 1 72 ? 10.823 4.699 11.965 1.00 81.44 72 ILE A C 1
ATOM 524 O O . ILE A 1 72 ? 11.648 5.212 12.712 1.00 81.44 72 ILE A O 1
ATOM 528 N N . ASN A 1 73 ? 11.111 4.348 10.710 1.00 74.44 73 ASN A N 1
ATOM 529 C CA . ASN A 1 73 ? 12.346 4.717 10.026 1.00 74.44 73 ASN A CA 1
ATOM 530 C C . ASN A 1 73 ? 11.974 5.519 8.779 1.00 74.44 73 ASN A C 1
ATOM 532 O O . ASN A 1 73 ? 11.462 4.932 7.822 1.00 74.44 73 ASN A O 1
ATOM 536 N N . PRO A 1 74 ? 12.170 6.844 8.800 1.00 63.84 74 PRO A N 1
ATOM 537 C CA . PRO A 1 74 ? 11.909 7.680 7.650 1.00 63.84 74 PRO A CA 1
ATOM 538 C C . PRO A 1 74 ? 12.999 7.376 6.608 1.00 63.84 74 PRO A C 1
ATOM 540 O O . PRO A 1 74 ? 14.192 7.559 6.844 1.00 63.84 74 PRO A O 1
ATOM 543 N N . GLY A 1 75 ? 12.585 6.761 5.503 1.00 63.31 75 GLY A N 1
ATOM 544 C CA . GLY A 1 75 ? 13.477 6.260 4.464 1.00 63.31 75 GLY A CA 1
ATOM 545 C C . GLY A 1 75 ? 12.806 5.119 3.718 1.00 63.31 75 GLY A C 1
ATOM 546 O O . GLY A 1 75 ? 12.770 3.988 4.202 1.00 63.31 75 GLY A O 1
ATOM 547 N N . GLY A 1 76 ? 12.232 5.422 2.556 1.00 71.38 76 GLY A N 1
ATOM 548 C CA . GLY A 1 76 ? 11.493 4.429 1.795 1.00 71.38 76 GLY A CA 1
ATOM 549 C C . GLY A 1 76 ? 10.597 5.030 0.721 1.00 71.38 76 GLY A C 1
ATOM 550 O O . GLY A 1 76 ? 10.007 6.099 0.892 1.00 71.38 76 GLY A O 1
ATOM 551 N N . ALA A 1 77 ? 10.481 4.311 -0.394 1.00 74.56 77 ALA A N 1
ATOM 552 C CA . ALA A 1 77 ? 9.715 4.741 -1.554 1.00 74.56 77 ALA A CA 1
ATOM 553 C C . ALA A 1 77 ? 8.228 4.954 -1.230 1.00 74.56 77 ALA A C 1
ATOM 555 O O . ALA A 1 77 ? 7.583 5.789 -1.862 1.00 74.56 77 ALA A O 1
ATOM 556 N N . MET A 1 78 ? 7.660 4.217 -0.268 1.00 76.12 78 MET A N 1
ATOM 557 C CA . MET A 1 78 ? 6.258 4.375 0.126 1.00 76.12 78 MET A CA 1
ATOM 558 C C . MET A 1 78 ? 6.030 5.685 0.885 1.00 76.12 78 MET A C 1
ATOM 560 O O . MET A 1 78 ? 5.086 6.408 0.570 1.00 76.12 78 MET A O 1
ATOM 564 N N . ILE A 1 79 ? 6.902 6.012 1.842 1.00 76.69 79 ILE A N 1
ATOM 565 C CA . ILE A 1 79 ? 6.838 7.264 2.613 1.00 76.69 79 ILE A CA 1
ATOM 566 C C . ILE A 1 79 ? 6.969 8.471 1.678 1.00 76.69 79 ILE A C 1
ATOM 568 O O . ILE A 1 79 ? 6.141 9.385 1.742 1.00 76.69 79 ILE A O 1
ATOM 572 N N . ASP A 1 80 ? 7.936 8.419 0.756 1.00 76.62 80 ASP A N 1
ATOM 573 C CA . ASP A 1 80 ? 8.164 9.473 -0.237 1.00 76.62 80 ASP A CA 1
ATOM 574 C C . ASP A 1 80 ? 6.961 9.633 -1.178 1.00 76.62 80 ASP A C 1
ATOM 576 O O . ASP A 1 80 ? 6.505 10.749 -1.426 1.00 76.62 80 ASP A O 1
ATOM 580 N N . THR A 1 81 ? 6.385 8.520 -1.650 1.00 74.00 81 THR A N 1
ATOM 581 C CA . THR A 1 81 ? 5.205 8.537 -2.538 1.00 74.00 81 THR A CA 1
ATOM 582 C C . THR A 1 81 ? 3.982 9.141 -1.853 1.00 74.00 81 THR A C 1
ATOM 584 O O . THR A 1 81 ? 3.212 9.879 -2.466 1.00 74.00 81 THR A O 1
ATOM 587 N N . LEU A 1 82 ? 3.788 8.838 -0.571 1.00 73.56 82 LEU A N 1
ATOM 588 C CA . LEU A 1 82 ? 2.659 9.350 0.199 1.00 73.56 82 LEU A CA 1
ATOM 589 C C . LEU A 1 82 ? 2.867 10.806 0.652 1.00 73.56 82 LEU A C 1
ATOM 591 O O . LEU A 1 82 ? 1.924 11.452 1.119 1.00 73.56 82 LEU A O 1
ATOM 595 N N . GLY A 1 83 ? 4.083 11.342 0.498 1.00 68.75 83 GLY A N 1
ATOM 596 C CA . GLY A 1 83 ? 4.442 12.692 0.919 1.00 68.75 83 GLY A CA 1
ATOM 597 C C . GLY A 1 83 ? 4.386 12.872 2.436 1.00 68.75 83 GLY A C 1
ATOM 598 O O . GLY A 1 83 ? 4.190 13.994 2.913 1.00 68.75 83 GLY A O 1
ATOM 599 N N . TYR A 1 84 ? 4.512 11.781 3.200 1.00 69.69 84 TYR A N 1
ATOM 600 C CA . TYR A 1 84 ? 4.720 11.883 4.639 1.00 69.69 84 TYR A CA 1
ATOM 601 C C . TYR A 1 84 ? 6.147 12.378 4.844 1.00 69.69 84 TYR A C 1
ATOM 603 O O . TYR A 1 84 ? 7.101 11.782 4.353 1.00 69.69 84 TYR A O 1
ATOM 611 N N . GLY A 1 85 ? 6.288 13.518 5.519 1.00 61.03 85 GLY A N 1
ATOM 612 C CA . GLY A 1 85 ? 7.604 14.052 5.833 1.00 61.03 85 GLY A CA 1
ATOM 613 C C . GLY A 1 85 ? 8.428 13.017 6.596 1.00 61.03 85 GLY A C 1
ATOM 614 O O . GLY A 1 85 ? 7.890 12.229 7.372 1.00 61.03 85 GLY A O 1
ATOM 615 N N . GLN A 1 86 ? 9.743 13.073 6.416 1.00 66.25 86 GLN A N 1
ATOM 616 C CA . GLN A 1 86 ? 10.711 12.250 7.147 1.00 66.25 86 GLN A CA 1
ATOM 617 C C . GLN A 1 86 ? 10.688 12.535 8.674 1.00 66.25 86 GLN A C 1
ATOM 619 O O . GLN A 1 86 ? 11.358 11.872 9.455 1.00 66.25 86 GLN A O 1
ATOM 624 N N . ASP A 1 87 ? 9.899 13.522 9.109 1.00 71.50 87 ASP A N 1
ATOM 625 C CA . ASP A 1 87 ? 9.682 13.904 10.498 1.00 71.50 87 ASP A CA 1
ATOM 626 C C . ASP A 1 87 ? 8.399 13.265 11.063 1.00 71.50 87 ASP A C 1
ATOM 628 O O . ASP A 1 87 ? 7.277 13.477 10.580 1.00 71.50 87 ASP A O 1
ATOM 632 N N . LEU A 1 88 ? 8.574 12.516 12.152 1.00 76.56 88 LEU A N 1
ATOM 633 C CA . LEU A 1 88 ? 7.506 11.910 12.942 1.00 76.56 88 LEU A CA 1
ATOM 634 C C . LEU A 1 88 ? 6.441 12.938 13.363 1.00 76.56 88 LEU A C 1
ATOM 636 O O . LEU A 1 88 ? 5.246 12.638 13.340 1.00 76.56 88 LEU A O 1
ATOM 640 N N . THR A 1 89 ? 6.849 14.166 13.685 1.00 77.38 89 THR A N 1
ATOM 641 C CA . THR A 1 89 ? 5.965 15.259 14.118 1.00 77.38 89 THR A CA 1
ATOM 642 C C . THR A 1 89 ? 4.946 15.617 13.039 1.00 77.38 89 THR A C 1
ATOM 644 O O . THR A 1 89 ? 3.762 15.811 13.326 1.00 77.38 89 THR A O 1
ATOM 647 N N . VAL A 1 90 ? 5.376 15.641 11.774 1.00 75.38 90 VAL A N 1
ATOM 648 C CA . VAL A 1 90 ? 4.511 15.933 10.622 1.00 75.38 90 VAL A CA 1
ATOM 649 C C . VAL A 1 90 ? 3.488 14.816 10.419 1.00 75.38 90 VAL A C 1
ATOM 651 O O . VAL A 1 90 ? 2.310 15.088 10.177 1.00 75.38 90 VAL A O 1
ATOM 654 N N . SER A 1 91 ? 3.912 13.561 10.572 1.00 75.75 91 SER A N 1
ATOM 655 C CA . SER A 1 91 ? 3.026 12.395 10.463 1.00 75.75 91 SER A CA 1
ATOM 656 C C . SER A 1 91 ? 1.952 12.400 11.556 1.00 75.75 91 SER A C 1
ATOM 658 O O . SER A 1 91 ? 0.763 12.241 11.270 1.00 75.75 91 SER A O 1
ATOM 660 N N . LEU A 1 92 ? 2.344 12.697 12.796 1.00 78.19 92 LEU A N 1
ATOM 661 C CA . LEU A 1 92 ? 1.428 12.836 13.929 1.00 78.19 92 LEU A CA 1
ATOM 662 C C . LEU A 1 92 ? 0.448 14.007 13.755 1.00 78.19 92 LEU A C 1
ATOM 664 O O . LEU A 1 92 ? -0.742 13.867 14.044 1.00 78.19 92 LEU A O 1
ATOM 668 N N . ALA A 1 93 ? 0.910 15.143 13.227 1.00 77.25 93 ALA A N 1
ATOM 669 C CA . ALA A 1 93 ? 0.043 16.274 12.912 1.00 77.25 93 ALA A CA 1
ATOM 670 C C . ALA A 1 93 ? -0.978 15.921 11.817 1.00 77.25 93 ALA A C 1
ATOM 672 O O . ALA A 1 93 ? -2.161 16.237 11.945 1.00 77.25 93 ALA A O 1
ATOM 673 N N . ASN A 1 94 ? -0.556 15.224 10.758 1.00 77.88 94 ASN A N 1
ATOM 674 C CA . ASN A 1 94 ? -1.455 14.793 9.686 1.00 77.88 94 ASN A CA 1
ATOM 675 C C . ASN A 1 94 ? -2.548 13.837 10.191 1.00 77.88 94 ASN A C 1
ATOM 677 O O . ASN A 1 94 ? -3.699 13.967 9.764 1.00 77.88 94 ASN A O 1
ATOM 681 N N . LEU A 1 95 ? -2.213 12.940 11.128 1.00 79.31 95 LEU A N 1
ATOM 682 C CA . LEU A 1 95 ? -3.186 12.080 11.808 1.00 79.31 95 LEU A CA 1
ATOM 683 C C . LEU A 1 95 ? -4.170 12.895 12.653 1.00 79.31 95 LEU A C 1
ATOM 685 O O . LEU A 1 95 ? -5.381 12.727 12.510 1.00 79.31 95 LEU A O 1
ATOM 689 N N . LYS A 1 96 ? -3.668 13.823 13.479 1.00 78.50 96 LYS A N 1
ATOM 690 C CA . LYS A 1 96 ? -4.498 14.689 14.333 1.00 78.50 96 LYS A CA 1
ATOM 691 C C . LYS A 1 96 ? -5.508 15.505 13.523 1.00 78.50 96 LYS A C 1
ATOM 693 O O . LYS A 1 96 ? -6.671 15.595 13.901 1.00 78.50 96 LYS A O 1
ATOM 698 N N . PHE A 1 97 ? -5.079 16.080 12.399 1.00 77.75 97 PHE A N 1
ATOM 699 C CA . PHE A 1 97 ? -5.931 16.916 11.548 1.00 77.75 97 PHE A CA 1
ATOM 700 C C . PHE A 1 97 ? -6.745 16.133 10.511 1.00 77.75 97 PHE A C 1
ATOM 702 O O . PHE A 1 97 ? -7.420 16.758 9.697 1.00 77.75 97 PHE A O 1
ATOM 709 N N . ARG A 1 98 ? -6.682 14.790 10.516 1.00 74.62 98 ARG A N 1
ATOM 710 C CA . ARG A 1 98 ? -7.386 13.913 9.563 1.00 74.62 98 ARG A CA 1
ATOM 711 C C . ARG A 1 98 ? -7.277 14.408 8.117 1.00 74.62 98 ARG A C 1
ATOM 713 O O . ARG A 1 98 ? -8.277 14.532 7.411 1.00 74.62 98 ARG A O 1
ATOM 720 N N . LYS A 1 99 ? -6.058 14.710 7.662 1.00 74.50 99 LYS A N 1
ATOM 721 C CA . LYS A 1 99 ? -5.823 15.102 6.264 1.00 74.50 99 LYS A CA 1
ATOM 722 C C . LYS A 1 99 ? -5.979 13.880 5.355 1.00 74.50 99 LYS A C 1
ATOM 724 O O . LYS A 1 99 ? -5.014 13.165 5.104 1.00 74.50 99 LYS A O 1
ATOM 729 N N . ILE A 1 100 ? -7.206 13.629 4.908 1.00 77.19 100 ILE A N 1
ATOM 730 C CA . ILE A 1 100 ? -7.562 12.484 4.066 1.00 77.19 100 ILE A CA 1
ATOM 731 C C . ILE A 1 100 ? -7.236 12.804 2.605 1.00 77.19 100 ILE A C 1
ATOM 733 O O . ILE A 1 100 ? -7.498 13.908 2.125 1.00 77.19 100 ILE A O 1
ATOM 737 N N . ARG A 1 101 ? -6.656 11.829 1.905 1.00 74.50 101 ARG A N 1
ATOM 738 C CA . ARG A 1 101 ? -6.414 11.860 0.462 1.00 74.50 101 ARG A CA 1
ATOM 739 C C . ARG A 1 101 ? -6.806 10.515 -0.126 1.00 74.50 101 ARG A C 1
ATOM 741 O O . ARG A 1 101 ? -6.537 9.484 0.489 1.00 74.50 101 ARG A O 1
ATOM 748 N N . ASP A 1 102 ? -7.385 10.550 -1.316 1.00 74.00 102 ASP A N 1
ATOM 749 C CA . ASP A 1 102 ? -7.622 9.348 -2.103 1.00 74.00 102 ASP A CA 1
ATOM 750 C C . ASP A 1 102 ? -6.354 9.007 -2.892 1.00 74.00 102 ASP A C 1
ATOM 752 O O . ASP A 1 102 ? -5.689 9.891 -3.440 1.00 74.00 102 ASP A O 1
ATOM 756 N N . PHE A 1 103 ? -6.011 7.721 -2.940 1.00 72.00 103 PHE A N 1
ATOM 757 C CA . PHE A 1 103 ? -4.857 7.219 -3.677 1.00 72.00 103 PHE A CA 1
ATOM 758 C C . PHE A 1 103 ? -5.294 6.114 -4.629 1.00 72.00 103 PHE A C 1
ATOM 760 O O . PHE A 1 103 ? -6.015 5.194 -4.241 1.00 72.00 103 PHE A O 1
ATOM 767 N N . ASN A 1 104 ? -4.808 6.187 -5.866 1.00 72.69 104 ASN A N 1
ATOM 768 C CA . ASN A 1 104 ? -4.913 5.069 -6.790 1.00 72.69 104 ASN A CA 1
ATOM 769 C C . ASN A 1 104 ? -3.927 3.980 -6.371 1.00 72.69 104 ASN A C 1
ATOM 771 O O . ASN A 1 104 ? -2.789 4.260 -5.992 1.00 72.69 104 ASN A O 1
ATOM 775 N N . VAL A 1 105 ? -4.383 2.737 -6.450 1.00 74.19 105 VAL A N 1
ATOM 776 C CA . VAL A 1 105 ? -3.648 1.568 -5.979 1.00 74.19 105 VAL A CA 1
ATOM 777 C C . VAL A 1 105 ? -3.463 0.613 -7.137 1.00 74.19 105 VAL A C 1
ATOM 779 O O . VAL A 1 105 ? -4.405 0.377 -7.892 1.00 74.19 105 VAL A O 1
ATOM 782 N N . MET A 1 106 ? -2.273 0.034 -7.255 1.00 75.06 106 MET A N 1
ATOM 783 C CA . MET A 1 106 ? -2.032 -1.025 -8.222 1.00 75.06 106 MET A CA 1
ATOM 784 C C . MET A 1 106 ? -2.079 -2.401 -7.560 1.00 75.06 106 MET A C 1
ATOM 786 O O . MET A 1 106 ? -1.569 -2.600 -6.456 1.00 75.06 106 MET A O 1
ATOM 790 N N . THR A 1 107 ? -2.679 -3.355 -8.269 1.00 77.00 107 THR A N 1
ATOM 791 C CA . THR A 1 107 ? -2.788 -4.761 -7.870 1.00 77.00 107 THR A CA 1
ATOM 792 C C . THR A 1 107 ? -1.889 -5.601 -8.776 1.00 77.00 107 THR A C 1
ATOM 794 O O . THR A 1 107 ? -2.028 -5.538 -9.994 1.00 77.00 107 THR A O 1
ATOM 797 N N . ILE A 1 108 ? -0.963 -6.368 -8.190 1.00 75.62 108 ILE A N 1
ATOM 798 C CA . ILE A 1 108 ? -0.037 -7.250 -8.938 1.00 75.62 108 ILE A CA 1
ATOM 799 C C . ILE A 1 108 ? -0.626 -8.652 -9.063 1.00 75.62 108 ILE A C 1
ATOM 801 O O . ILE A 1 108 ? -0.622 -9.259 -10.125 1.00 75.62 108 ILE A O 1
ATOM 805 N N . GLU A 1 109 ? -1.146 -9.152 -7.949 1.00 72.62 109 GLU A N 1
ATOM 806 C CA . GLU A 1 109 ? -1.789 -10.453 -7.815 1.00 72.62 109 GLU A CA 1
ATOM 807 C C . GLU A 1 109 ? -3.048 -10.271 -6.965 1.00 72.62 109 GLU A C 1
ATOM 809 O O . GLU A 1 109 ? -3.150 -9.274 -6.235 1.00 72.62 109 GLU A O 1
ATOM 814 N N . PRO A 1 110 ? -3.996 -11.226 -6.990 1.00 75.25 110 PRO A N 1
ATOM 815 C CA . PRO A 1 110 ? -5.064 -11.258 -6.004 1.00 75.25 110 PRO A CA 1
ATOM 816 C C . PRO A 1 110 ? -4.486 -11.046 -4.602 1.00 75.25 110 PRO A C 1
ATOM 818 O O . PRO A 1 110 ? -3.569 -11.745 -4.176 1.00 75.25 110 PRO A O 1
ATOM 821 N N . ASN A 1 111 ? -5.004 -10.039 -3.904 1.00 72.44 111 ASN A N 1
ATOM 822 C CA . ASN A 1 111 ? -4.612 -9.661 -2.547 1.00 72.44 111 ASN A CA 1
ATOM 823 C C . ASN A 1 111 ? -3.216 -9.031 -2.352 1.00 72.44 111 ASN A C 1
ATOM 825 O O . ASN A 1 111 ? -2.858 -8.739 -1.210 1.00 72.44 111 ASN A O 1
ATOM 829 N N . LYS A 1 112 ? -2.450 -8.751 -3.417 1.00 75.88 112 LYS A N 1
ATOM 830 C CA . LYS A 1 112 ? -1.165 -8.033 -3.327 1.00 75.88 112 LYS A CA 1
ATOM 831 C C . LYS A 1 112 ? -1.236 -6.674 -4.010 1.00 75.88 112 LYS A C 1
ATOM 833 O O . LYS A 1 112 ? -1.429 -6.589 -5.225 1.00 75.88 112 LYS A O 1
ATOM 838 N N . HIS A 1 113 ? -1.011 -5.623 -3.224 1.00 80.06 113 HIS A N 1
ATOM 839 C CA . HIS A 1 113 ? -1.096 -4.235 -3.670 1.00 80.06 113 HIS A CA 1
ATOM 840 C C . HIS A 1 113 ? 0.209 -3.486 -3.417 1.00 80.06 113 HIS A C 1
ATOM 842 O O . HIS A 1 113 ? 1.004 -3.860 -2.552 1.00 80.06 113 HIS A O 1
ATOM 848 N N . PHE A 1 114 ? 0.427 -2.414 -4.172 1.00 75.81 114 PHE A N 1
ATOM 849 C CA . PHE A 1 114 ? 1.550 -1.507 -3.961 1.00 75.81 114 PHE A CA 1
ATOM 850 C C . PHE A 1 114 ? 1.176 -0.069 -4.330 1.00 75.81 114 PHE A C 1
ATOM 852 O O . PHE A 1 114 ? 0.282 0.173 -5.146 1.00 75.81 114 PHE A O 1
ATOM 859 N N . LEU A 1 115 ? 1.874 0.880 -3.702 1.00 72.94 115 LEU A N 1
ATOM 860 C CA . LEU A 1 115 ? 1.641 2.320 -3.854 1.00 72.94 115 LEU A CA 1
ATOM 861 C C . LEU A 1 115 ? 2.765 3.055 -4.587 1.00 72.94 115 LEU A C 1
ATOM 863 O O . LEU A 1 115 ? 2.495 4.066 -5.222 1.00 72.94 115 LEU A O 1
ATOM 867 N N . SER A 1 116 ? 4.010 2.583 -4.494 1.00 73.06 116 SER A N 1
ATOM 868 C CA . SER A 1 116 ? 5.183 3.316 -4.983 1.00 73.06 116 SER A CA 1
ATOM 869 C C . SER A 1 116 ? 5.521 2.977 -6.438 1.00 73.06 116 SER A C 1
ATOM 871 O O . SER A 1 116 ? 5.135 3.688 -7.367 1.00 73.06 116 SER A O 1
ATOM 873 N N . GLN A 1 117 ? 6.240 1.878 -6.649 1.00 75.31 117 GLN A N 1
ATOM 874 C CA . GLN A 1 117 ? 6.655 1.407 -7.964 1.00 75.31 117 GLN A CA 1
ATOM 875 C C . GLN A 1 117 ? 6.956 -0.093 -7.943 1.00 75.31 117 GLN A C 1
ATOM 877 O O . GLN A 1 117 ? 7.413 -0.628 -6.933 1.00 75.31 117 GLN A O 1
ATOM 882 N N . ILE A 1 118 ? 6.754 -0.756 -9.079 1.00 76.94 118 ILE A N 1
ATOM 883 C CA . ILE A 1 118 ? 7.365 -2.054 -9.367 1.00 76.94 118 ILE A CA 1
ATOM 884 C C . ILE A 1 118 ? 8.693 -1.786 -10.049 1.00 76.94 118 ILE A C 1
ATOM 886 O O . ILE A 1 118 ? 8.745 -1.054 -11.039 1.00 76.94 118 ILE A O 1
ATOM 890 N N . GLN A 1 119 ? 9.739 -2.436 -9.554 1.00 81.50 119 GLN A N 1
ATOM 891 C CA . GLN A 1 119 ? 11.012 -2.539 -10.241 1.00 81.50 119 GLN A CA 1
ATOM 892 C C . GLN A 1 119 ? 11.358 -4.015 -10.415 1.00 81.50 119 GLN A C 1
ATOM 894 O O . GLN A 1 119 ? 11.343 -4.784 -9.456 1.00 81.50 119 GLN A O 1
ATOM 899 N N . MET A 1 120 ? 11.660 -4.402 -11.647 1.00 83.12 120 MET A N 1
ATOM 900 C CA . MET A 1 120 ? 12.148 -5.730 -11.990 1.00 83.12 120 MET A CA 1
ATOM 901 C C . MET A 1 120 ? 13.457 -5.570 -12.749 1.00 83.12 120 MET A C 1
ATOM 903 O O . MET A 1 120 ? 13.501 -4.835 -13.730 1.00 83.12 120 MET A O 1
ATOM 907 N N . SER A 1 121 ? 14.489 -6.286 -12.311 1.00 86.56 121 SER A N 1
ATOM 908 C CA . SER A 1 121 ? 15.791 -6.348 -12.972 1.00 86.56 121 SER A CA 1
ATOM 909 C C . SER A 1 121 ? 16.159 -7.811 -13.176 1.00 86.56 121 SER A C 1
ATOM 911 O O . SER A 1 121 ? 16.132 -8.605 -12.234 1.00 86.56 121 SER A O 1
ATOM 913 N N . VAL A 1 122 ? 16.481 -8.177 -14.411 1.00 85.81 122 VAL A N 1
ATOM 914 C CA . VAL A 1 122 ? 16.854 -9.538 -14.800 1.00 85.81 122 VAL A CA 1
ATOM 915 C C . VAL A 1 122 ? 18.224 -9.544 -15.464 1.00 85.81 122 VAL A C 1
ATOM 917 O O . VAL A 1 122 ? 18.573 -8.654 -16.233 1.00 85.81 122 VAL A O 1
ATOM 920 N N . ALA A 1 123 ? 19.009 -10.586 -15.184 1.00 84.62 123 ALA A N 1
ATOM 921 C CA . ALA A 1 123 ? 20.396 -10.688 -15.643 1.00 84.62 123 ALA A CA 1
ATOM 922 C C . ALA A 1 123 ? 20.549 -10.897 -17.161 1.00 84.62 123 ALA A C 1
ATOM 924 O O . ALA A 1 123 ? 21.650 -10.783 -17.690 1.00 84.62 123 ALA A O 1
ATOM 925 N N . ARG A 1 124 ? 19.474 -11.270 -17.863 1.00 86.00 124 ARG A N 1
ATOM 926 C CA . ARG A 1 124 ? 19.464 -11.485 -19.315 1.00 86.00 124 ARG A CA 1
ATOM 927 C C . ARG A 1 124 ? 18.243 -10.791 -19.914 1.00 86.00 124 ARG A C 1
ATOM 929 O O . ARG A 1 124 ? 17.198 -10.820 -19.267 1.00 86.00 124 ARG A O 1
ATOM 936 N N . PRO A 1 125 ? 18.335 -10.224 -21.132 1.00 84.31 125 PRO A N 1
ATOM 937 C CA . PRO A 1 125 ? 17.186 -9.621 -21.798 1.00 84.31 125 PRO A CA 1
ATOM 938 C C . PRO A 1 125 ? 16.012 -10.598 -21.896 1.00 84.31 125 PRO A C 1
ATOM 940 O O . PRO A 1 125 ? 16.144 -11.673 -22.485 1.00 84.31 125 PRO A O 1
ATOM 943 N N . ILE A 1 126 ? 14.865 -10.211 -21.345 1.00 86.62 126 ILE A N 1
ATOM 944 C CA . ILE A 1 126 ? 13.608 -10.952 -21.462 1.00 86.62 126 ILE A CA 1
ATOM 945 C C . ILE A 1 126 ? 12.679 -10.250 -22.443 1.00 86.62 126 ILE A C 1
ATOM 947 O O . ILE A 1 126 ? 12.682 -9.020 -22.558 1.00 86.62 126 ILE A O 1
ATOM 951 N N . LYS A 1 127 ? 11.859 -11.040 -23.140 1.00 85.38 127 LYS A N 1
ATOM 952 C CA . LYS A 1 127 ? 10.771 -10.507 -23.953 1.00 85.38 127 LYS A CA 1
ATOM 953 C C . LYS A 1 127 ? 9.633 -10.097 -23.025 1.00 85.38 127 LYS A C 1
ATOM 955 O O . LYS A 1 127 ? 8.992 -10.948 -22.417 1.00 85.38 127 LYS A O 1
ATOM 960 N N . LEU A 1 128 ? 9.381 -8.799 -22.943 1.00 81.00 128 LEU A N 1
ATOM 961 C CA . LEU A 1 128 ? 8.218 -8.240 -22.276 1.00 81.00 128 LEU A CA 1
ATOM 962 C C . LEU A 1 128 ? 7.103 -8.039 -23.288 1.00 81.00 128 LEU A C 1
ATOM 964 O O . LEU A 1 128 ? 7.319 -7.475 -24.363 1.00 81.00 128 LEU A O 1
ATOM 968 N N . VAL A 1 129 ? 5.914 -8.495 -22.913 1.00 83.38 129 VAL A N 1
ATOM 969 C CA . VAL A 1 129 ? 4.673 -8.241 -23.635 1.00 83.38 129 VAL A CA 1
ATOM 970 C C . VAL A 1 129 ? 3.742 -7.532 -22.664 1.00 83.38 129 VAL A C 1
ATOM 972 O O . VAL A 1 129 ? 3.372 -8.097 -21.639 1.00 83.38 129 VAL A O 1
ATOM 975 N N . GLY A 1 130 ? 3.424 -6.278 -22.961 1.00 77.44 130 GLY A N 1
ATOM 976 C CA . GLY A 1 130 ? 2.447 -5.483 -22.227 1.00 77.44 130 GLY A CA 1
ATOM 977 C C . GLY A 1 130 ? 1.227 -5.225 -23.096 1.00 77.44 130 GLY A C 1
ATOM 978 O O . GLY A 1 130 ? 1.364 -4.975 -24.292 1.00 77.44 130 GLY A O 1
ATOM 979 N N . GLU A 1 131 ? 0.045 -5.260 -22.498 1.00 79.8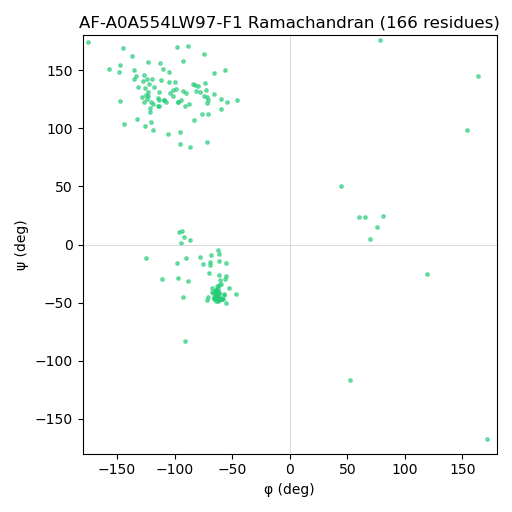8 131 GLU A N 1
ATOM 980 C CA . GLU A 1 131 ? -1.206 -4.904 -23.161 1.00 79.88 131 GLU A CA 1
ATOM 981 C C . GLU A 1 131 ? -1.887 -3.795 -22.362 1.00 79.88 131 GLU A C 1
ATOM 983 O O . GLU A 1 131 ? -2.066 -3.909 -21.149 1.00 79.88 131 GLU A O 1
ATOM 988 N N . ILE A 1 132 ? -2.204 -2.687 -23.031 1.00 75.06 132 ILE A N 1
ATOM 989 C CA . ILE A 1 132 ? -2.907 -1.545 -22.443 1.00 75.06 132 ILE A CA 1
ATOM 990 C C . ILE A 1 132 ? -4.029 -1.161 -23.403 1.00 75.06 132 ILE A C 1
ATOM 992 O O . ILE A 1 132 ? -3.776 -0.587 -24.465 1.00 75.06 132 ILE A O 1
ATOM 996 N N . ASN A 1 133 ? -5.276 -1.442 -23.024 1.00 80.56 133 ASN A N 1
ATOM 997 C CA . ASN A 1 133 ? -6.445 -1.284 -23.893 1.00 80.56 133 ASN A CA 1
ATOM 998 C C . ASN A 1 133 ? -6.226 -2.020 -25.230 1.00 80.56 133 ASN A C 1
ATOM 1000 O O . ASN A 1 133 ? -6.034 -3.226 -25.239 1.00 80.56 133 ASN A O 1
ATOM 1004 N N . ASN A 1 134 ? -6.186 -1.289 -26.347 1.00 81.62 134 ASN A N 1
ATOM 1005 C CA . ASN A 1 134 ? -5.976 -1.846 -27.686 1.00 81.62 134 ASN A CA 1
ATOM 1006 C C . ASN A 1 134 ? -4.508 -1.775 -28.145 1.00 81.62 134 ASN A C 1
ATOM 1008 O O . ASN A 1 134 ? -4.217 -1.964 -29.326 1.00 81.62 134 ASN A O 1
ATOM 1012 N N . PHE A 1 135 ? -3.581 -1.437 -27.248 1.00 72.25 135 PHE A N 1
ATOM 1013 C CA . PHE A 1 135 ? -2.160 -1.346 -27.559 1.00 72.25 135 PHE A CA 1
ATOM 1014 C C . PHE A 1 135 ? -1.420 -2.557 -27.017 1.00 72.25 135 PHE A C 1
ATOM 1016 O O . PHE A 1 135 ? -1.513 -2.877 -25.834 1.00 72.25 135 PHE A O 1
ATOM 1023 N N . LYS A 1 136 ? -0.6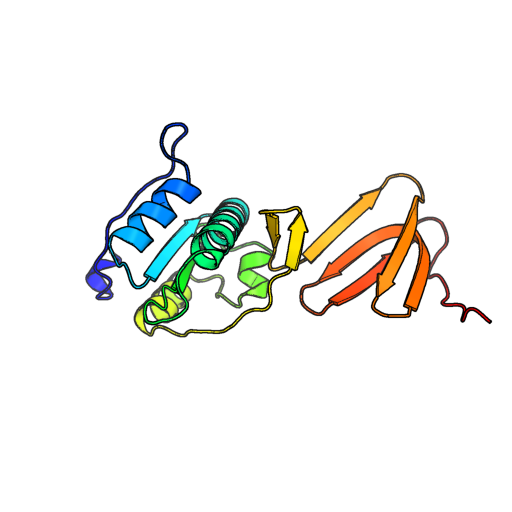13 -3.171 -27.883 1.00 82.00 136 LYS A N 1
ATOM 1024 C CA . LYS A 1 136 ? 0.333 -4.218 -27.517 1.00 82.00 136 LYS A CA 1
ATOM 1025 C C . LYS A 1 136 ? 1.748 -3.665 -27.617 1.00 82.00 136 LYS A C 1
ATOM 1027 O O . LYS A 1 136 ? 2.149 -3.154 -28.660 1.00 82.00 136 LYS A O 1
ATOM 1032 N N . ILE A 1 137 ? 2.494 -3.761 -26.530 1.00 78.50 137 ILE A N 1
ATOM 1033 C CA . ILE A 1 137 ? 3.895 -3.369 -26.445 1.00 78.50 137 ILE A CA 1
ATOM 1034 C C . ILE A 1 137 ? 4.709 -4.653 -26.371 1.00 78.50 137 ILE A C 1
ATOM 1036 O O . ILE A 1 137 ? 4.513 -5.459 -25.465 1.00 78.50 137 ILE A O 1
ATOM 1040 N N . GLU A 1 138 ? 5.634 -4.839 -27.307 1.00 82.62 138 GLU A N 1
ATOM 1041 C CA . GLU A 1 138 ? 6.613 -5.923 -27.262 1.00 82.62 138 GLU A CA 1
ATOM 1042 C C . GLU A 1 138 ? 8.018 -5.323 -27.251 1.00 82.62 138 GLU A C 1
ATOM 1044 O O . GLU A 1 138 ? 8.378 -4.562 -28.148 1.00 82.62 138 GLU A O 1
ATOM 1049 N N . ALA A 1 139 ? 8.815 -5.647 -26.234 1.00 83.62 139 ALA A N 1
ATOM 1050 C CA . ALA A 1 139 ? 10.171 -5.127 -26.102 1.00 83.62 139 ALA A CA 1
ATOM 1051 C C . ALA A 1 139 ? 11.093 -6.134 -25.411 1.00 83.62 139 ALA A C 1
ATOM 1053 O O . ALA A 1 139 ? 10.669 -6.896 -24.546 1.00 83.62 139 ALA A O 1
ATOM 1054 N N . MET A 1 140 ? 12.374 -6.112 -25.774 1.00 85.25 140 MET A N 1
ATOM 1055 C CA . MET A 1 140 ? 13.420 -6.825 -25.041 1.00 85.25 140 MET A CA 1
ATOM 1056 C C . MET A 1 140 ? 13.996 -5.892 -23.981 1.00 85.25 140 MET A C 1
ATOM 1058 O O . MET A 1 140 ? 14.563 -4.853 -24.334 1.00 85.25 140 MET A O 1
ATOM 1062 N N . ALA A 1 141 ? 13.883 -6.264 -22.710 1.00 85.56 141 ALA A N 1
ATOM 1063 C CA . ALA A 1 141 ? 14.343 -5.448 -21.592 1.00 85.56 141 ALA A CA 1
ATOM 1064 C C . ALA A 1 141 ? 15.098 -6.287 -20.559 1.00 85.56 141 ALA A C 1
ATOM 1066 O O . ALA A 1 141 ? 14.829 -7.474 -20.382 1.00 85.56 141 ALA A O 1
ATOM 1067 N N . THR A 1 142 ? 16.044 -5.652 -19.881 1.00 87.62 142 THR A N 1
ATOM 1068 C CA . THR A 1 142 ? 16.675 -6.159 -18.657 1.00 87.62 142 THR A CA 1
ATOM 1069 C C . THR A 1 142 ? 16.032 -5.558 -17.421 1.00 87.62 142 THR A C 1
ATOM 1071 O O . THR A 1 142 ? 15.997 -6.206 -16.382 1.00 87.62 142 THR A O 1
ATOM 1074 N N . ASP A 1 143 ? 15.494 -4.343 -17.539 1.00 86.00 143 ASP A N 1
ATOM 1075 C CA . ASP A 1 143 ? 14.913 -3.613 -16.423 1.00 86.00 143 ASP A CA 1
ATOM 1076 C C . ASP A 1 143 ? 13.541 -3.064 -16.801 1.00 86.00 143 ASP A C 1
ATOM 1078 O O . ASP A 1 143 ? 13.347 -2.488 -17.877 1.00 86.00 143 ASP A O 1
ATOM 1082 N N . LEU A 1 144 ? 12.591 -3.229 -15.888 1.00 85.50 144 LEU A N 1
ATOM 1083 C CA . LEU A 1 144 ? 11.247 -2.678 -15.958 1.00 85.50 144 LEU A CA 1
ATOM 1084 C C . LEU A 1 144 ? 11.005 -1.841 -14.709 1.00 85.50 144 LEU A C 1
ATOM 1086 O O . LEU A 1 144 ? 11.228 -2.305 -13.590 1.00 85.50 144 LEU A O 1
ATOM 1090 N N . VAL A 1 145 ? 10.499 -0.627 -14.908 1.00 84.12 145 VAL A N 1
ATOM 1091 C CA . VAL A 1 145 ? 9.982 0.222 -13.836 1.00 84.12 145 VAL A CA 1
ATOM 1092 C C . VAL A 1 145 ? 8.566 0.651 -14.196 1.00 84.12 145 VAL A C 1
ATOM 1094 O O . VAL A 1 145 ? 8.360 1.261 -15.243 1.00 84.12 145 VAL A O 1
ATOM 1097 N N . LEU A 1 146 ? 7.598 0.349 -13.334 1.00 81.25 146 LEU A N 1
ATOM 1098 C CA . LEU A 1 146 ? 6.218 0.823 -13.444 1.00 81.25 146 LEU A CA 1
ATOM 1099 C C . LEU A 1 146 ? 5.861 1.594 -12.175 1.00 81.25 146 LEU A C 1
ATOM 1101 O O . LEU A 1 146 ? 5.863 1.023 -11.086 1.00 81.25 146 LEU A O 1
ATOM 1105 N N . ASN A 1 147 ? 5.558 2.883 -12.304 1.00 78.12 147 ASN A N 1
ATOM 1106 C CA . ASN A 1 147 ? 5.181 3.724 -11.166 1.00 78.12 147 ASN A CA 1
ATOM 1107 C C . ASN A 1 147 ? 3.655 3.877 -11.028 1.00 78.12 147 ASN A C 1
ATOM 1109 O O . ASN A 1 147 ? 2.899 3.542 -11.940 1.00 78.12 147 ASN A O 1
ATOM 1113 N N . SER A 1 148 ? 3.210 4.444 -9.902 1.00 70.12 148 SER A N 1
ATOM 1114 C CA . SER A 1 148 ? 1.801 4.772 -9.593 1.00 70.12 148 SER A CA 1
ATOM 1115 C C . SER A 1 148 ? 1.084 5.671 -10.608 1.00 70.12 148 SER A C 1
ATOM 1117 O O . SER A 1 148 ? -0.143 5.722 -10.615 1.00 70.12 148 SER A O 1
ATOM 1119 N N . GLN A 1 149 ? 1.820 6.345 -11.494 1.00 72.81 149 GLN A N 1
ATOM 1120 C CA . GLN A 1 149 ? 1.277 7.181 -12.570 1.00 72.81 149 GLN A CA 1
ATOM 1121 C C . GLN A 1 149 ? 1.119 6.419 -13.894 1.00 72.81 149 GLN A C 1
ATOM 1123 O O . GLN A 1 149 ? 0.896 7.040 -14.931 1.00 72.81 149 GLN A O 1
ATOM 1128 N N . MET A 1 150 ? 1.251 5.087 -13.877 1.00 73.31 150 MET A N 1
ATOM 1129 C CA . MET A 1 150 ? 1.207 4.223 -15.063 1.00 73.31 150 MET A CA 1
ATOM 1130 C C . MET A 1 150 ? 2.304 4.536 -16.091 1.00 73.31 150 MET A C 1
ATOM 1132 O O . MET A 1 150 ? 2.178 4.215 -17.274 1.00 73.31 150 MET A O 1
ATOM 1136 N N . VAL A 1 151 ? 3.412 5.137 -15.651 1.00 79.69 151 VAL A N 1
ATOM 1137 C CA . VAL A 1 151 ? 4.583 5.344 -16.503 1.00 79.69 151 VAL A CA 1
ATOM 1138 C C . VAL A 1 151 ? 5.409 4.065 -16.489 1.00 79.69 151 VAL A C 1
ATOM 1140 O O . VAL A 1 151 ? 6.071 3.751 -15.498 1.00 79.69 151 VAL A O 1
ATOM 1143 N N . LEU A 1 152 ? 5.370 3.338 -17.606 1.00 80.75 152 LEU A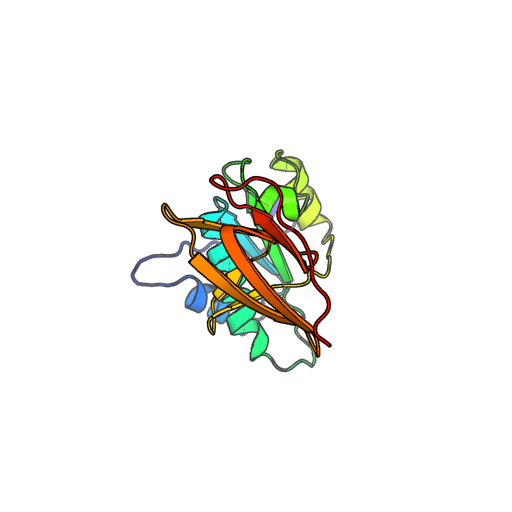 N 1
ATOM 1144 C CA . LEU A 1 152 ? 6.214 2.176 -17.856 1.00 80.75 152 LEU A CA 1
ATOM 1145 C C . LEU A 1 152 ? 7.539 2.622 -18.484 1.00 80.75 152 LEU A C 1
ATOM 1147 O O . LEU A 1 152 ? 7.557 3.209 -19.566 1.00 80.75 152 LEU A O 1
ATOM 1151 N N . LYS A 1 153 ? 8.655 2.307 -17.827 1.00 84.06 153 LYS A N 1
ATOM 1152 C CA . LYS A 1 153 ? 10.004 2.478 -18.371 1.00 84.06 153 LYS A CA 1
ATOM 1153 C C . LYS A 1 153 ? 10.637 1.112 -18.567 1.00 84.06 153 LYS A C 1
ATOM 1155 O O . LYS A 1 153 ? 10.715 0.322 -17.628 1.00 84.06 153 LYS A O 1
ATOM 1160 N N . LEU A 1 154 ? 11.079 0.853 -19.791 1.00 83.06 154 LEU A N 1
ATOM 1161 C CA . LEU A 1 154 ? 11.779 -0.367 -20.168 1.00 83.06 154 LEU A CA 1
ATOM 1162 C C . LEU A 1 154 ? 13.201 -0.001 -20.564 1.00 83.06 154 LEU A C 1
ATOM 1164 O O . LEU A 1 154 ? 13.400 0.843 -21.438 1.00 83.06 154 LEU A O 1
ATOM 1168 N N . TYR A 1 155 ? 14.175 -0.652 -19.944 1.00 81.50 155 TYR A N 1
ATOM 1169 C CA . TYR A 1 155 ? 15.580 -0.476 -20.277 1.00 81.50 155 TYR A CA 1
ATOM 1170 C C . TYR A 1 155 ? 16.167 -1.802 -20.720 1.00 81.50 155 TYR A C 1
ATOM 1172 O O . TYR A 1 155 ? 15.847 -2.863 -20.185 1.00 81.50 155 TYR A O 1
ATOM 1180 N N . ASN A 1 156 ? 17.052 -1.733 -21.704 1.00 78.69 156 ASN A N 1
ATOM 1181 C CA . ASN A 1 156 ? 17.909 -2.843 -22.063 1.00 78.69 156 ASN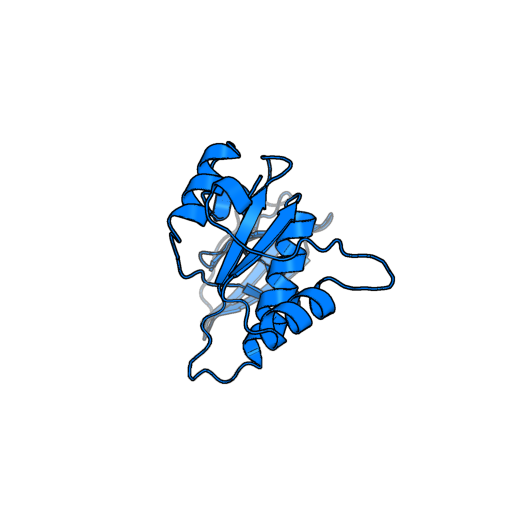 A CA 1
ATOM 1182 C C . ASN A 1 156 ? 19.351 -2.394 -21.868 1.00 78.69 156 ASN A C 1
ATOM 1184 O O . ASN A 1 156 ? 19.923 -1.714 -22.722 1.00 78.69 156 ASN A O 1
ATOM 1188 N N . SER A 1 157 ? 19.919 -2.771 -20.725 1.00 71.56 157 SER A N 1
ATOM 1189 C CA . SER A 1 157 ? 21.290 -2.423 -20.345 1.00 71.56 157 SER A CA 1
ATOM 1190 C C . SER A 1 157 ? 22.344 -2.979 -21.311 1.00 71.56 157 SER A C 1
ATOM 1192 O O . SER A 1 157 ? 23.477 -2.506 -21.308 1.00 71.56 157 SER A O 1
ATOM 1194 N N . HIS A 1 158 ? 21.970 -3.917 -22.189 1.00 68.06 158 HIS A N 1
ATOM 1195 C CA . HIS A 1 158 ? 22.857 -4.499 -23.194 1.00 68.06 158 HIS A CA 1
ATOM 1196 C C . HIS A 1 158 ? 22.745 -3.879 -24.595 1.00 68.06 158 HIS A C 1
ATOM 1198 O O . HIS A 1 158 ? 23.628 -4.123 -25.412 1.00 68.06 158 HIS A O 1
ATOM 1204 N N . ILE A 1 159 ? 21.682 -3.125 -24.912 1.00 62.94 159 ILE A N 1
ATOM 1205 C CA . ILE A 1 159 ? 21.391 -2.690 -26.300 1.00 62.94 159 ILE A CA 1
ATOM 1206 C C . ILE A 1 159 ? 21.246 -1.157 -26.438 1.00 62.94 159 ILE A C 1
ATOM 1208 O O . ILE A 1 159 ? 21.312 -0.628 -27.544 1.00 62.94 159 ILE A O 1
ATOM 1212 N N . GLY A 1 160 ? 21.155 -0.402 -25.337 1.00 54.22 160 GLY A N 1
ATOM 1213 C CA . GLY A 1 160 ? 20.884 1.042 -25.390 1.00 54.22 160 GLY A CA 1
ATOM 1214 C C . GLY A 1 160 ? 19.396 1.354 -25.632 1.00 54.22 160 GLY A C 1
ATOM 1215 O O . GLY A 1 160 ? 18.575 0.447 -25.758 1.00 54.22 160 GLY A O 1
ATOM 1216 N N . ASN A 1 161 ? 19.017 2.641 -25.615 1.00 44.53 161 ASN A N 1
ATOM 1217 C CA . ASN A 1 161 ? 17.610 3.085 -25.597 1.00 44.53 161 ASN A CA 1
ATOM 1218 C C . ASN A 1 161 ? 16.812 2.580 -26.825 1.00 44.53 161 ASN A C 1
ATOM 1220 O O . ASN A 1 161 ? 17.107 2.963 -27.957 1.00 44.53 161 ASN A O 1
ATOM 1224 N N . ASN A 1 162 ? 15.789 1.746 -26.586 1.00 54.53 162 ASN A N 1
ATOM 1225 C CA . ASN A 1 162 ? 15.012 1.039 -27.614 1.00 54.53 162 ASN A CA 1
ATOM 1226 C C . ASN A 1 162 ? 13.739 1.777 -28.074 1.00 54.53 162 ASN A C 1
ATOM 1228 O O . ASN A 1 162 ? 13.186 2.629 -27.382 1.00 54.53 162 ASN A O 1
ATOM 1232 N N . TRP A 1 163 ? 13.298 1.411 -29.280 1.00 47.75 163 TRP A N 1
ATOM 1233 C CA . TRP A 1 163 ? 12.417 2.158 -30.182 1.00 47.75 163 TRP A CA 1
ATOM 1234 C C . TRP A 1 163 ? 10.984 1.592 -30.201 1.00 47.75 163 TRP A C 1
ATOM 1236 O O . TRP A 1 163 ? 10.798 0.378 -30.248 1.00 47.75 163 TRP A O 1
ATOM 1246 N N . LEU A 1 164 ? 9.969 2.462 -30.225 1.00 43.16 164 LEU A N 1
ATOM 1247 C CA . LEU A 1 164 ? 8.568 2.094 -30.486 1.00 43.16 164 LEU A CA 1
ATOM 1248 C C . LEU A 1 164 ? 8.357 1.873 -31.995 1.00 43.16 164 LEU A C 1
ATOM 1250 O O . LEU A 1 164 ? 8.713 2.735 -32.798 1.00 43.16 164 LEU A O 1
ATOM 1254 N N . ARG A 1 165 ? 7.728 0.759 -32.396 1.00 45.88 165 ARG A N 1
ATOM 1255 C CA . ARG A 1 165 ? 7.174 0.576 -33.751 1.00 45.88 165 ARG A CA 1
ATOM 1256 C C . ARG A 1 165 ? 5.662 0.388 -33.676 1.00 45.88 165 ARG A C 1
ATOM 1258 O O . ARG A 1 165 ? 5.164 -0.353 -32.838 1.00 45.88 165 ARG A O 1
ATOM 1265 N N . ARG A 1 166 ? 4.949 1.076 -34.568 1.00 28.17 166 ARG A N 1
ATOM 1266 C CA . ARG A 1 166 ? 3.504 0.942 -34.775 1.00 28.17 166 ARG A CA 1
ATOM 1267 C C . ARG A 1 166 ? 3.245 -0.371 -35.519 1.00 28.17 166 ARG A C 1
ATOM 1269 O O . ARG A 1 166 ? 3.865 -0.587 -36.558 1.00 28.17 166 ARG A O 1
ATOM 1276 N N . SER A 1 167 ? 2.360 -1.221 -35.005 1.00 38.94 167 SER A N 1
ATOM 1277 C CA . SER A 1 167 ? 1.863 -2.361 -35.781 1.00 38.94 167 SER A CA 1
ATOM 1278 C C . SER A 1 167 ? 0.933 -1.850 -36.879 1.00 38.94 167 SER A C 1
ATOM 1280 O O . SER A 1 167 ? 0.028 -1.059 -36.595 1.00 38.94 167 SER A O 1
ATOM 1282 N N . CYS A 1 168 ? 1.220 -2.256 -38.115 1.00 36.91 168 CYS A N 1
ATOM 1283 C CA . CYS A 1 168 ? 0.316 -2.147 -39.256 1.00 36.91 168 CYS A CA 1
ATOM 1284 C C . CYS A 1 168 ? -0.765 -3.226 -39.170 1.00 36.91 168 CYS A C 1
ATOM 1286 O O . CYS A 1 168 ? -0.434 -4.330 -38.678 1.00 36.91 168 CYS A O 1
#

Solvent-accessible surface area (backbone atoms only — not comparable to full-atom values): 10481 Å² total; per-residue (Å²): 110,61,59,80,61,73,48,82,82,85,90,83,79,71,47,98,92,40,47,61,50,57,55,49,48,52,39,51,76,75,62,45,57,63,49,73,43,74,30,40,52,70,54,44,45,49,47,49,21,34,48,57,52,58,54,69,74,50,70,90,81,81,74,77,60,44,82,46,66,41,62,72,50,65,74,44,63,49,44,60,65,70,65,49,56,75,43,59,68,54,31,53,48,41,60,62,68,63,73,80,79,92,75,81,72,48,72,84,49,95,76,40,48,53,65,36,65,51,76,48,78,48,100,56,75,39,82,45,78,48,77,56,93,96,43,76,46,77,47,70,25,24,32,41,38,38,38,71,83,73,52,73,45,75,38,25,90,88,76,52,96,79,82,93,78,84,85,131

Secondary structure (DSSP, 8-state):
-GGGGT--------BTTB-HHHHHHHHHHTT-SEEEEEE-HHHHHHHHHHHHHHHTTS-TTT---EEEEEESS--SHHHHHHT--SSHHHHHHHHHTT-------EEEETTEEESSEEEEEEEEEEEEEEEETTEEEEEEEEEEEEETT--EEEE-TTT-S-------

pLDDT: mean 76.94, std 12.05, range [28.17, 92.12]

InterPro domains:
  IPR016064 NAD kinase/diacylglycerol kinase-like domain superfamily [SSF111331] (2-115)
  IPR017438 Inorganic polyphosphate/ATP-NAD kinase, N-terminal [G3DSA:3.40.50.10330] (1-114)

Organism: NCBI:txid2017146

Foldseek 3Di:
DLVVLVDDDDDDDADPVHHLLNVLLVCVVVQPQEDEFEEAPVRLQLNVLSNVQNVVPDDPPDRNRYYAYQYPQQDDQQCVLVVPDRDSVSSSVCVSVVVDDDADWDDPDVSHIDAFKDKAAAPAFDWDWDDDPPDIDTDTARMWIQGSVRDIDGHHPVPPDDDDDDDD

Mean predicted aligned error: 10.52 Å

Sequence (168 aa):
MLTELGIAGETVNPSPARTVDELIGIGIDKGYSTIVAAGNDHHLNKTFSAFANVSKNLPTAGQKTVLGFIPINPGGAMIDTLGYGQDLTVSLANLKFRKIRDFNVMTIEPNKHFLSQIQMSVARPIKLVGEINNFKIEAMATDLVLNSQMVLKLYNSHIGNNWLRRSC

Radius of gyration: 19.62 Å; Cα contacts (8 Å, |Δi|>4): 225; chains: 1; bounding box: 46×33×63 Å